Protein AF-A0A854F0I1-F1 (afdb_monomer)

pLDDT: mean 94.81, std 3.91, range [76.25, 98.62]

Nearest PDB structures (foldseek):
  5t8y-assembly2_B  TM=9.875E-01  e=1.287E-20  Bacillus subtilis subsp. subtilis str. 168
  5d08-assembly2_B  TM=9.875E-01  e=1.949E-20  Bacillus subtilis subsp. subtilis str. 168
  5d0b-assembly2_B  TM=9.864E-01  e=2.754E-20  Bacillus subtilis subsp. subtilis str. 168
  5d6s-assembly5_E  TM=9.779E-01  e=6.358E-17  Streptococcus thermophilus

Structure (mmCIF, N/CA/C/O backbone):
data_AF-A0A854F0I1-F1
#
_entry.id   AF-A0A854F0I1-F1
#
loop_
_atom_site.group_PDB
_atom_site.id
_atom_site.type_symbol
_atom_site.label_atom_id
_atom_site.label_alt_id
_atom_site.label_comp_id
_atom_site.label_asym_id
_atom_site.label_entity_id
_atom_site.label_seq_id
_atom_site.pdbx_PDB_ins_code
_atom_site.Cartn_x
_atom_site.Cartn_y
_atom_site.Cartn_z
_atom_site.occupancy
_atom_site.B_iso_or_equiv
_atom_site.auth_seq_id
_atom_site.auth_comp_id
_atom_site.auth_asym_id
_atom_site.auth_atom_id
_atom_site.pdbx_PDB_model_num
ATOM 1 N N . SER A 1 1 ? 1.504 2.377 -18.046 1.00 86.25 1 SER A N 1
ATOM 2 C CA . SER A 1 1 ? 1.261 3.480 -17.071 1.00 86.25 1 SER A CA 1
ATOM 3 C C . SER A 1 1 ? 2.181 4.672 -17.381 1.00 86.25 1 SER A C 1
ATOM 5 O O . SER A 1 1 ? 2.993 4.546 -18.288 1.00 86.25 1 SER A O 1
ATOM 7 N N . VAL A 1 2 ? 2.089 5.824 -16.690 1.00 94.31 2 VAL A N 1
ATOM 8 C CA . VAL A 1 2 ? 3.057 6.938 -16.887 1.00 94.31 2 VAL A CA 1
ATOM 9 C C . VAL A 1 2 ? 4.484 6.490 -16.560 1.00 94.31 2 VAL A C 1
ATOM 11 O O . VAL A 1 2 ? 5.376 6.683 -17.371 1.00 94.31 2 VAL A O 1
ATOM 14 N N . ALA A 1 3 ? 4.676 5.819 -15.423 1.00 95.56 3 ALA A N 1
ATOM 15 C CA . ALA A 1 3 ? 5.981 5.318 -14.991 1.00 95.56 3 ALA A CA 1
ATOM 16 C C . ALA A 1 3 ? 6.589 4.292 -15.965 1.00 95.56 3 ALA A C 1
ATOM 18 O O . ALA A 1 3 ? 7.786 4.312 -16.210 1.00 95.56 3 ALA A O 1
ATOM 19 N N . GLU A 1 4 ? 5.762 3.424 -16.551 1.00 94.12 4 GLU A N 1
ATOM 20 C CA . GLU A 1 4 ? 6.200 2.452 -17.564 1.00 94.12 4 GLU A CA 1
ATOM 21 C C . GLU A 1 4 ? 6.642 3.132 -18.863 1.00 94.12 4 GLU A C 1
ATOM 23 O O . GLU A 1 4 ? 7.677 2.790 -19.424 1.00 94.12 4 GLU A O 1
ATOM 28 N N . ARG A 1 5 ? 5.889 4.145 -19.312 1.00 94.44 5 ARG A N 1
ATOM 29 C CA . ARG A 1 5 ? 6.250 4.956 -20.485 1.00 94.44 5 ARG A CA 1
ATOM 30 C C . ARG A 1 5 ? 7.493 5.816 -20.259 1.00 94.44 5 ARG A C 1
ATOM 32 O O . ARG A 1 5 ? 8.100 6.224 -21.234 1.00 94.44 5 ARG A O 1
ATOM 39 N N . ALA A 1 6 ? 7.817 6.116 -19.004 1.00 95.81 6 ALA A N 1
ATOM 40 C CA . ALA A 1 6 ? 8.992 6.879 -18.598 1.00 95.81 6 ALA A CA 1
ATOM 41 C C . ALA A 1 6 ? 10.181 5.976 -18.220 1.00 95.81 6 ALA A C 1
ATOM 43 O O . ALA A 1 6 ? 11.063 6.407 -17.490 1.00 95.81 6 ALA A O 1
ATOM 44 N N . GLY A 1 7 ? 10.172 4.696 -18.613 1.00 95.56 7 GLY A N 1
ATOM 45 C CA . GLY A 1 7 ? 11.317 3.807 -18.397 1.00 95.56 7 GLY A CA 1
ATOM 46 C C . GLY A 1 7 ? 11.610 3.454 -16.932 1.00 95.56 7 GLY A C 1
ATOM 47 O O . GLY A 1 7 ? 12.651 2.880 -16.637 1.00 95.56 7 GLY A O 1
ATOM 48 N N . LEU A 1 8 ? 10.705 3.723 -15.981 1.00 95.69 8 LEU A N 1
ATOM 49 C CA . LEU A 1 8 ? 10.958 3.426 -14.560 1.00 95.69 8 LEU A CA 1
ATOM 50 C C . LEU A 1 8 ? 10.831 1.929 -14.217 1.00 95.69 8 LEU A C 1
ATOM 52 O O . LEU A 1 8 ? 11.110 1.513 -13.084 1.00 95.69 8 LEU A O 1
ATOM 56 N N . GLY A 1 9 ? 10.350 1.119 -15.157 1.00 95.50 9 GLY A N 1
ATOM 57 C CA . GLY A 1 9 ? 10.141 -0.317 -15.009 1.00 95.50 9 GLY A CA 1
ATOM 58 C C . GLY A 1 9 ? 8.954 -0.824 -15.827 1.00 95.50 9 GLY A C 1
ATOM 59 O O . GLY A 1 9 ? 8.295 -0.055 -16.522 1.00 95.50 9 GLY A O 1
ATOM 60 N N . PHE A 1 10 ? 8.640 -2.110 -15.697 1.00 94.00 10 PHE A N 1
ATOM 61 C CA . PHE A 1 10 ? 7.503 -2.750 -16.373 1.00 94.00 10 PHE A CA 1
ATOM 62 C C . PHE A 1 10 ? 6.368 -3.066 -15.386 1.00 94.00 10 PHE A C 1
ATOM 64 O O . PHE A 1 10 ? 6.597 -3.246 -14.187 1.00 94.00 10 PHE A O 1
ATOM 71 N N . ALA A 1 11 ? 5.122 -3.156 -15.859 1.00 93.06 11 ALA A N 1
ATOM 72 C CA . ALA A 1 11 ? 3.988 -3.509 -15.005 1.00 93.06 11 ALA A CA 1
ATOM 73 C C . ALA A 1 11 ? 4.004 -4.995 -14.587 1.00 93.06 11 ALA A C 1
ATOM 75 O O . ALA A 1 11 ? 4.026 -5.892 -15.419 1.00 93.06 11 ALA A O 1
ATOM 76 N N . GLY A 1 12 ? 3.921 -5.285 -13.290 1.00 93.81 12 GLY A N 1
ATOM 77 C CA . GLY A 1 12 ? 3.784 -6.608 -12.675 1.00 93.81 12 GLY A CA 1
ATOM 78 C C . GLY A 1 12 ? 2.403 -7.242 -12.857 1.00 93.81 12 GLY A C 1
ATOM 79 O O . GLY A 1 12 ? 1.410 -6.548 -13.067 1.00 93.81 12 GLY A O 1
ATOM 80 N N . LYS A 1 13 ? 2.294 -8.574 -12.719 1.00 94.50 13 LYS A N 1
ATOM 81 C CA . LYS A 1 13 ? 0.974 -9.248 -12.678 1.00 94.50 13 LYS A CA 1
ATOM 82 C C . LYS A 1 13 ? 0.155 -8.834 -11.447 1.00 94.50 13 LYS A C 1
ATOM 84 O O . LYS A 1 13 ? -1.066 -8.941 -11.468 1.00 94.50 13 LYS A O 1
ATOM 89 N N . ASN A 1 14 ? 0.830 -8.319 -10.416 1.00 94.88 14 ASN A N 1
ATOM 90 C CA . ASN A 1 14 ? 0.245 -7.694 -9.230 1.00 94.88 14 ASN A CA 1
ATOM 91 C C . ASN A 1 14 ? -0.155 -6.214 -9.428 1.00 94.88 14 ASN A C 1
ATOM 93 O O . ASN A 1 14 ? -0.653 -5.609 -8.483 1.00 94.88 14 ASN A O 1
ATOM 97 N N . GLY A 1 15 ? 0.069 -5.632 -10.614 1.00 93.00 15 GLY A N 1
ATOM 98 C CA . GLY A 1 15 ? -0.281 -4.248 -10.953 1.00 93.00 15 GLY A CA 1
ATOM 99 C C . GLY A 1 15 ? 0.737 -3.180 -10.529 1.00 93.00 15 GLY A C 1
ATOM 100 O O . GLY A 1 15 ? 0.564 -2.017 -10.886 1.00 93.00 15 GLY A O 1
ATOM 101 N N . PHE A 1 16 ? 1.802 -3.541 -9.806 1.00 95.44 16 PHE A N 1
ATOM 102 C CA . PHE A 1 16 ? 2.881 -2.611 -9.446 1.00 95.44 16 PHE A CA 1
ATOM 103 C C . PHE A 1 16 ? 3.876 -2.443 -10.590 1.00 95.44 16 PHE A C 1
ATOM 105 O O . PHE A 1 16 ? 4.070 -3.362 -11.376 1.00 95.44 16 PHE A O 1
ATOM 112 N N . ILE A 1 17 ? 4.564 -1.306 -10.661 1.00 95.62 17 ILE A N 1
ATOM 113 C CA . ILE A 1 17 ? 5.733 -1.176 -11.539 1.00 95.62 17 ILE A CA 1
ATOM 114 C C . ILE A 1 17 ? 6.899 -1.894 -10.864 1.00 95.62 17 ILE A C 1
ATOM 116 O O . ILE A 1 17 ? 7.157 -1.677 -9.678 1.00 95.62 17 ILE A O 1
ATOM 120 N N . ILE A 1 18 ? 7.621 -2.722 -11.613 1.00 95.31 18 ILE A N 1
ATOM 121 C CA . ILE A 1 18 ? 8.802 -3.457 -11.157 1.00 95.31 18 ILE A CA 1
ATOM 122 C C . ILE A 1 18 ? 10.040 -2.812 -11.772 1.00 95.31 18 ILE A C 1
ATOM 124 O O . ILE A 1 18 ? 10.139 -2.689 -12.989 1.00 95.31 18 ILE A O 1
ATOM 128 N N . ASN A 1 19 ? 10.948 -2.358 -10.915 1.00 94.44 19 ASN A N 1
ATOM 129 C CA . ASN A 1 19 ? 12.257 -1.830 -11.271 1.00 94.44 19 ASN A CA 1
ATOM 130 C C . ASN A 1 19 ? 13.307 -2.880 -10.959 1.00 94.44 19 ASN A C 1
ATOM 132 O O . ASN A 1 19 ? 13.102 -3.717 -10.080 1.00 94.44 19 ASN A O 1
ATOM 136 N N . GLU A 1 20 ? 14.413 -2.822 -11.679 1.00 90.38 20 GLU A N 1
ATOM 137 C CA . GLU A 1 20 ? 15.518 -3.745 -11.484 1.00 90.38 20 GLU A CA 1
ATOM 138 C C . GLU A 1 20 ? 16.225 -3.533 -10.139 1.00 90.38 20 GLU A C 1
ATOM 140 O O . GLU A 1 20 ? 16.487 -4.502 -9.435 1.00 90.38 20 GLU A O 1
ATOM 145 N N . GLU A 1 21 ? 16.437 -2.278 -9.743 1.00 91.00 21 GLU A N 1
ATOM 146 C CA . GLU A 1 21 ? 17.191 -1.901 -8.543 1.00 91.00 21 GLU A CA 1
ATOM 147 C C . GLU A 1 21 ? 16.305 -1.741 -7.303 1.00 91.00 21 GLU A C 1
ATOM 149 O O . GLU A 1 21 ? 16.730 -2.034 -6.192 1.00 91.00 21 GLU A O 1
ATOM 154 N N . LEU A 1 22 ? 15.065 -1.271 -7.481 1.00 93.12 22 LEU A N 1
ATOM 155 C CA . LEU A 1 22 ? 14.160 -0.915 -6.375 1.00 93.12 22 LEU A CA 1
ATOM 156 C C . LEU A 1 22 ? 12.978 -1.883 -6.206 1.00 93.12 22 LEU A C 1
ATOM 158 O O . LEU A 1 22 ? 12.133 -1.705 -5.324 1.00 93.12 22 LEU A O 1
ATOM 162 N N . GLY A 1 23 ? 12.848 -2.882 -7.082 1.00 95.25 23 GLY A N 1
ATOM 163 C CA . GLY A 1 23 ? 11.693 -3.775 -7.092 1.00 95.25 23 GLY A CA 1
ATOM 164 C C . GLY A 1 23 ? 10.367 -3.005 -7.206 1.00 95.25 23 GLY A C 1
ATOM 165 O O . GLY A 1 23 ? 10.170 -2.191 -8.116 1.00 95.25 23 GLY A O 1
ATOM 166 N N . THR A 1 24 ? 9.430 -3.276 -6.294 1.00 96.00 24 THR A N 1
ATOM 167 C CA . THR A 1 24 ? 8.134 -2.578 -6.198 1.00 96.00 24 THR A CA 1
ATOM 168 C C . THR A 1 24 ? 8.048 -1.580 -5.040 1.00 96.00 24 THR A C 1
ATOM 170 O O . THR A 1 24 ? 7.043 -0.875 -4.947 1.00 96.00 24 THR A O 1
ATOM 173 N N . TRP A 1 25 ? 9.063 -1.491 -4.175 1.00 94.31 25 TRP A N 1
ATOM 174 C CA . TRP A 1 25 ? 9.037 -0.710 -2.930 1.00 94.31 25 TRP A CA 1
ATOM 175 C C . TRP A 1 25 ? 9.328 0.773 -3.158 1.00 94.31 25 TRP A C 1
ATOM 177 O O . TRP A 1 25 ? 10.389 1.280 -2.817 1.00 94.31 25 TRP A O 1
ATOM 187 N N . ARG A 1 26 ? 8.383 1.486 -3.770 1.00 91.38 26 ARG A N 1
ATOM 188 C CA . ARG A 1 26 ? 8.563 2.901 -4.108 1.00 91.38 26 ARG A CA 1
ATOM 189 C C . ARG A 1 26 ? 7.257 3.658 -4.198 1.00 91.38 26 ARG A C 1
ATOM 191 O O . ARG A 1 26 ? 6.216 3.113 -4.572 1.00 91.38 26 ARG A O 1
ATOM 198 N N . TYR A 1 27 ? 7.357 4.952 -3.951 1.00 93.94 27 TYR A N 1
ATOM 199 C CA . TYR A 1 27 ? 6.321 5.904 -4.311 1.00 93.94 27 TYR A CA 1
ATOM 200 C C . TYR A 1 27 ? 6.512 6.360 -5.759 1.00 93.94 27 TYR A C 1
ATOM 202 O O . TYR A 1 27 ? 7.624 6.382 -6.282 1.00 93.94 27 TYR A O 1
ATOM 210 N N . LEU A 1 28 ? 5.410 6.709 -6.421 1.00 95.19 28 LEU A N 1
ATOM 211 C CA . LEU A 1 28 ? 5.429 7.273 -7.768 1.00 95.19 28 LEU A CA 1
ATOM 212 C C . LEU A 1 28 ? 4.890 8.701 -7.705 1.00 95.19 28 LEU A C 1
ATOM 214 O O . LEU A 1 28 ? 3.797 8.929 -7.188 1.00 95.19 28 LEU A O 1
ATOM 218 N N . GLY A 1 29 ? 5.653 9.638 -8.259 1.00 96.19 29 GLY A N 1
ATOM 219 C CA . GLY A 1 29 ? 5.246 11.020 -8.489 1.00 96.19 29 GLY A CA 1
ATOM 220 C C . GLY A 1 29 ? 5.279 11.337 -9.981 1.00 96.19 29 GLY A C 1
ATOM 221 O O . GLY A 1 29 ? 5.984 10.686 -10.750 1.00 96.19 29 GLY A O 1
ATOM 222 N N . VAL A 1 30 ? 4.500 12.331 -10.399 1.00 96.12 30 VAL A N 1
ATOM 223 C CA . VAL A 1 30 ? 4.520 12.847 -11.770 1.00 96.12 30 VAL A CA 1
ATOM 224 C C . VAL A 1 30 ? 4.472 14.367 -11.735 1.00 96.12 30 VAL A C 1
ATOM 226 O O . VAL A 1 30 ? 3.708 14.948 -10.967 1.00 96.12 30 VAL A O 1
ATOM 229 N N . MET A 1 31 ? 5.274 15.002 -12.585 1.00 96.75 31 MET A N 1
ATOM 230 C CA . MET A 1 31 ? 5.256 16.442 -12.809 1.00 96.75 31 MET A CA 1
ATOM 231 C C . MET A 1 31 ? 4.997 16.700 -14.289 1.00 96.75 31 MET A C 1
ATOM 233 O O . MET A 1 31 ? 5.733 16.218 -15.148 1.00 96.75 31 MET A O 1
ATOM 237 N N . LEU A 1 32 ? 3.927 17.432 -14.589 1.00 95.94 32 LEU A N 1
ATOM 238 C CA . LEU A 1 32 ? 3.606 17.823 -15.956 1.00 95.94 32 LEU A CA 1
ATOM 239 C C . LEU A 1 32 ? 4.328 19.127 -16.281 1.00 95.94 32 LEU A C 1
ATOM 241 O O . LEU A 1 32 ? 4.257 20.088 -15.517 1.00 95.94 32 LEU A O 1
ATOM 245 N N . VAL A 1 33 ? 5.003 19.150 -17.424 1.00 96.56 33 VAL A N 1
ATOM 246 C CA . VAL A 1 33 ? 5.743 20.309 -17.923 1.00 96.56 33 VAL A CA 1
ATOM 247 C C . VAL A 1 33 ? 5.375 20.556 -19.381 1.00 96.56 33 VAL A C 1
ATOM 249 O O . VAL A 1 33 ? 5.005 19.632 -20.101 1.00 96.56 33 VAL A O 1
ATOM 252 N N . SER A 1 34 ? 5.489 21.804 -19.826 1.00 98.00 34 SER A N 1
ATOM 253 C CA . SER A 1 34 ? 5.310 22.184 -21.234 1.00 98.00 34 SER A CA 1
ATOM 254 C C . SER A 1 34 ? 6.575 21.986 -22.078 1.00 98.00 34 SER A C 1
ATOM 256 O O . SER A 1 34 ? 6.540 22.170 -23.292 1.00 98.00 34 SER A O 1
ATOM 258 N N . ILE A 1 35 ? 7.695 21.630 -21.443 1.00 97.62 35 ILE A N 1
ATOM 259 C CA . ILE A 1 35 ? 8.987 21.435 -22.101 1.00 97.62 35 ILE A CA 1
ATOM 260 C C . ILE A 1 35 ? 8.970 20.091 -22.851 1.00 97.62 35 ILE A C 1
ATOM 262 O O . ILE A 1 35 ? 8.692 19.062 -22.229 1.00 97.62 35 ILE A O 1
ATOM 266 N N . PRO A 1 36 ? 9.292 20.059 -24.157 1.00 96.12 36 PRO A N 1
ATOM 267 C CA . PRO A 1 36 ? 9.297 18.831 -24.946 1.00 96.12 36 PRO A CA 1
ATOM 268 C C . PRO A 1 36 ? 10.603 18.051 -24.735 1.00 96.12 36 PRO A C 1
ATOM 270 O O . PRO A 1 36 ? 11.471 18.014 -25.607 1.00 96.12 36 PRO A O 1
ATOM 273 N N . PHE A 1 37 ? 10.768 17.442 -23.561 1.00 96.44 37 PHE A N 1
ATOM 274 C CA . PHE A 1 37 ? 11.902 16.552 -23.315 1.00 96.44 37 PHE A CA 1
ATOM 275 C C . PHE A 1 37 ? 11.877 15.347 -24.261 1.00 96.44 37 PHE A C 1
ATOM 277 O O . PHE A 1 37 ? 10.810 14.849 -24.633 1.00 96.44 37 PHE A O 1
ATOM 284 N N . LYS A 1 38 ? 13.065 14.859 -24.632 1.00 96.81 38 LYS A N 1
ATOM 285 C CA . LYS A 1 38 ? 13.186 13.574 -25.323 1.00 96.81 38 LYS A CA 1
ATOM 286 C C . LYS A 1 38 ? 12.639 12.478 -24.390 1.00 96.81 38 LYS A C 1
ATOM 288 O O . LYS A 1 38 ? 13.067 12.441 -23.240 1.00 96.81 38 LYS A O 1
ATOM 293 N N . PRO A 1 39 ? 11.704 11.625 -24.846 1.00 95.88 39 PRO A N 1
ATOM 294 C CA . PRO A 1 39 ? 11.177 10.546 -24.021 1.00 95.88 39 PRO A CA 1
ATOM 295 C C . PRO A 1 39 ? 12.231 9.458 -23.795 1.00 95.88 39 PRO A C 1
ATOM 297 O O . PRO A 1 39 ? 13.053 9.198 -24.678 1.00 95.88 39 PRO A O 1
ATOM 300 N N . ASP A 1 40 ? 12.153 8.813 -22.635 1.00 95.94 40 ASP A N 1
ATOM 301 C CA . ASP A 1 40 ? 12.906 7.599 -22.329 1.00 95.94 40 ASP A CA 1
ATOM 302 C C . ASP A 1 40 ? 12.279 6.371 -23.001 1.00 95.94 40 ASP A C 1
ATOM 304 O O . ASP A 1 40 ? 11.089 6.357 -23.342 1.00 95.94 40 ASP A O 1
ATOM 308 N N . ASP A 1 41 ? 13.079 5.318 -23.156 1.00 94.94 41 ASP A N 1
ATOM 309 C CA . ASP A 1 41 ? 12.612 4.035 -23.666 1.00 94.94 41 ASP A CA 1
ATOM 310 C C . ASP A 1 41 ? 11.962 3.199 -22.543 1.00 94.94 41 ASP A C 1
ATOM 312 O O . ASP A 1 41 ? 12.489 3.124 -21.427 1.00 94.94 41 ASP A O 1
ATOM 316 N N . PRO A 1 42 ? 10.821 2.533 -22.799 1.00 93.38 42 PRO A N 1
ATOM 317 C CA . PRO A 1 42 ? 10.224 1.617 -21.834 1.00 93.38 42 PRO A CA 1
ATOM 318 C C . PRO A 1 42 ? 11.136 0.429 -21.505 1.00 93.38 42 PRO A C 1
ATOM 320 O O . PRO A 1 42 ? 11.808 -0.127 -22.374 1.00 93.38 42 PRO A O 1
ATOM 323 N N . VAL A 1 43 ? 11.083 -0.031 -20.254 1.00 93.44 43 VAL A N 1
ATOM 324 C CA . VAL A 1 43 ? 11.804 -1.238 -19.822 1.00 93.44 43 VAL A CA 1
ATOM 325 C C . VAL A 1 43 ? 11.085 -2.486 -20.331 1.00 93.44 43 VAL A C 1
ATOM 327 O O . VAL A 1 43 ? 9.864 -2.607 -20.208 1.00 93.44 43 VAL A O 1
ATOM 330 N N . ILE A 1 44 ? 11.848 -3.442 -20.862 1.00 89.94 44 ILE A N 1
ATOM 331 C CA . ILE A 1 44 ? 11.319 -4.718 -21.352 1.00 89.94 44 ILE A CA 1
ATOM 332 C C . ILE A 1 44 ? 10.760 -5.545 -20.185 1.00 89.94 44 ILE A C 1
ATOM 334 O O . ILE A 1 44 ? 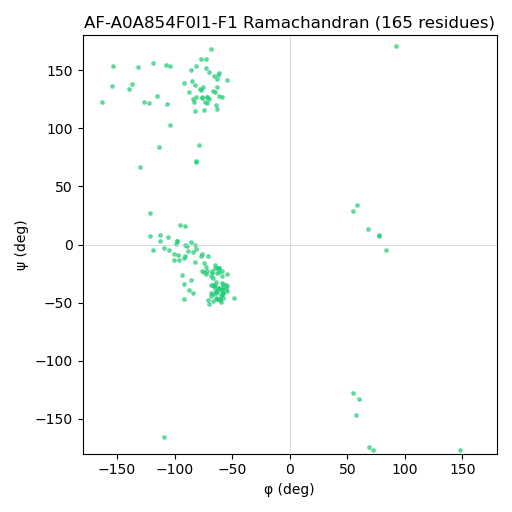11.409 -5.743 -19.155 1.00 89.94 44 ILE A O 1
ATOM 338 N N . ASP A 1 45 ? 9.551 -6.073 -20.371 1.00 87.62 45 ASP A N 1
ATOM 339 C CA . ASP A 1 45 ? 8.935 -7.011 -19.438 1.00 87.62 45 ASP A CA 1
ATOM 340 C C . ASP A 1 45 ? 9.732 -8.322 -19.364 1.00 87.62 45 ASP A C 1
ATOM 342 O O . ASP A 1 45 ? 9.874 -9.043 -20.350 1.00 87.62 45 ASP A O 1
ATOM 346 N N . SER A 1 46 ? 10.212 -8.651 -18.165 1.00 84.94 46 SER A N 1
ATOM 347 C CA . SER A 1 46 ? 10.958 -9.880 -17.875 1.00 84.94 46 SER A CA 1
ATOM 348 C C . SER A 1 46 ? 10.295 -10.740 -16.788 1.00 84.94 46 SER A C 1
ATOM 350 O O . SER A 1 46 ? 10.958 -11.483 -16.062 1.00 84.94 46 SER A O 1
ATOM 352 N N . ARG A 1 47 ? 8.969 -10.651 -16.618 1.00 81.06 47 ARG A N 1
ATOM 353 C CA . ARG A 1 47 ? 8.223 -11.413 -15.588 1.00 81.06 47 ARG A CA 1
ATOM 354 C C . ARG A 1 47 ? 8.180 -12.914 -15.844 1.00 81.06 47 ARG A C 1
ATOM 356 O O . ARG A 1 47 ? 8.015 -13.675 -14.890 1.00 81.06 47 ARG A O 1
ATOM 363 N N . GLY A 1 48 ? 8.269 -13.315 -17.110 1.00 85.50 48 GLY A N 1
ATOM 364 C CA . GLY A 1 48 ? 8.070 -14.695 -17.537 1.00 85.50 48 GLY A CA 1
ATOM 365 C C . GLY A 1 48 ? 6.697 -15.251 -17.135 1.00 85.50 48 GLY A C 1
ATOM 366 O O . GLY A 1 48 ? 5.684 -14.546 -17.055 1.00 85.50 48 GLY A O 1
ATOM 367 N N . ASP A 1 49 ? 6.671 -16.543 -16.839 1.00 90.69 49 ASP A N 1
ATOM 368 C CA . ASP A 1 49 ? 5.487 -17.308 -16.453 1.00 90.69 49 ASP A CA 1
ATOM 369 C C . ASP A 1 49 ? 5.166 -17.239 -14.949 1.00 90.69 49 ASP A C 1
ATOM 371 O O . ASP A 1 49 ? 4.174 -17.805 -14.518 1.00 90.69 49 ASP A O 1
ATOM 375 N N . CYS A 1 50 ? 5.911 -16.484 -14.136 1.00 93.75 50 CYS A N 1
ATOM 376 C CA . CYS A 1 50 ? 5.695 -16.413 -12.685 1.00 93.75 50 CYS A CA 1
ATOM 377 C C . CYS A 1 50 ? 4.274 -15.932 -12.311 1.00 93.75 50 CYS A C 1
ATOM 379 O O . CYS A 1 50 ? 3.854 -14.859 -12.751 1.00 93.75 50 CYS A O 1
ATOM 381 N N . TYR A 1 51 ? 3.548 -16.684 -11.469 1.00 94.81 51 TYR A N 1
ATOM 382 C CA . TYR A 1 51 ? 2.187 -16.357 -10.985 1.00 94.81 51 TYR A CA 1
ATOM 383 C C . TYR A 1 51 ? 2.057 -16.240 -9.454 1.00 94.81 51 TYR A C 1
ATOM 385 O O . TYR A 1 51 ? 0.968 -15.974 -8.953 1.00 94.81 51 TYR A O 1
ATOM 393 N N . ILE A 1 52 ? 3.165 -16.290 -8.703 1.00 96.25 52 ILE A N 1
ATOM 394 C CA . ILE A 1 52 ? 3.176 -16.351 -7.225 1.00 96.25 52 ILE A CA 1
ATOM 395 C C . ILE A 1 52 ? 2.257 -15.311 -6.561 1.00 96.25 52 ILE A C 1
ATOM 397 O O . ILE A 1 52 ? 1.506 -15.635 -5.644 1.00 96.25 52 ILE A O 1
ATOM 401 N N . CYS A 1 53 ? 2.303 -14.052 -7.004 1.00 96.38 53 CYS A N 1
ATOM 402 C CA . CYS A 1 53 ? 1.485 -12.987 -6.419 1.00 96.38 53 CYS A CA 1
ATOM 403 C C . CYS A 1 53 ? -0.024 -13.188 -6.642 1.00 96.38 53 CYS A C 1
ATOM 405 O O . CYS A 1 53 ? -0.813 -12.855 -5.757 1.00 96.38 53 CYS A O 1
ATOM 407 N N . VAL A 1 54 ? -0.409 -13.734 -7.798 1.00 96.75 54 VAL A N 1
ATOM 408 C CA . VAL A 1 54 ? -1.795 -14.053 -8.156 1.00 96.75 54 VAL A CA 1
ATOM 409 C C . VAL A 1 54 ? -2.269 -15.226 -7.302 1.00 96.75 54 VAL A C 1
ATOM 411 O O . VAL A 1 54 ? -3.257 -15.090 -6.582 1.00 96.75 54 VAL A O 1
ATOM 414 N N . ASP A 1 55 ? -1.492 -16.310 -7.276 1.00 96.94 55 ASP A N 1
ATOM 415 C CA . ASP A 1 55 ? -1.826 -17.553 -6.567 1.00 96.94 55 ASP A CA 1
ATOM 416 C C . ASP A 1 55 ? -1.925 -17.362 -5.049 1.00 96.94 55 ASP A C 1
ATOM 418 O O . ASP A 1 55 ? -2.701 -18.027 -4.364 1.00 96.94 55 ASP A O 1
ATOM 422 N N . ARG A 1 56 ? -1.125 -16.444 -4.496 1.00 97.25 56 ARG A N 1
ATOM 423 C CA . ARG A 1 56 ? -1.041 -16.197 -3.049 1.00 97.25 56 ARG A CA 1
ATOM 424 C C . ARG A 1 56 ? -1.877 -15.011 -2.579 1.00 97.25 56 ARG A C 1
ATOM 426 O O . ARG A 1 56 ? -1.847 -14.683 -1.392 1.00 97.25 56 ARG A O 1
ATOM 433 N N . CYS A 1 57 ? -2.632 -14.361 -3.466 1.00 97.75 57 CYS A N 1
ATOM 434 C CA . CYS A 1 57 ? -3.547 -13.297 -3.072 1.00 97.75 57 CYS A CA 1
ATOM 435 C C . CYS A 1 57 ? -4.641 -13.867 -2.140 1.00 97.75 57 CYS A C 1
ATOM 437 O O . CYS A 1 57 ? -5.445 -14.679 -2.597 1.00 97.75 57 CYS A O 1
ATOM 439 N N . PRO A 1 58 ? -4.754 -13.442 -0.862 1.00 97.69 58 PRO A N 1
ATOM 440 C CA . PRO A 1 58 ? -5.610 -14.139 0.113 1.00 97.69 58 PRO A CA 1
ATOM 441 C C . PRO A 1 58 ? -7.105 -14.172 -0.239 1.00 97.69 58 PRO A C 1
ATOM 443 O O . PRO A 1 58 ? -7.850 -15.030 0.244 1.00 97.69 58 PRO A O 1
ATOM 446 N N . THR A 1 59 ? -7.539 -13.216 -1.059 1.00 97.81 59 THR A N 1
ATOM 447 C CA . THR A 1 59 ? -8.921 -13.025 -1.509 1.00 97.81 59 THR A CA 1
ATOM 448 C C . THR A 1 59 ? -9.110 -13.292 -3.004 1.00 97.81 59 THR A C 1
ATOM 450 O O . THR A 1 59 ? -10.206 -13.069 -3.517 1.00 97.81 59 THR A O 1
ATOM 453 N N . GLY A 1 60 ? -8.059 -13.712 -3.722 1.00 96.81 60 GLY A N 1
ATOM 454 C CA . GLY A 1 60 ? -8.102 -13.858 -5.181 1.00 96.81 60 GLY A CA 1
ATOM 455 C C . GLY A 1 60 ? -8.447 -12.548 -5.899 1.00 96.81 60 GLY A C 1
ATOM 456 O O . GLY A 1 60 ? -9.172 -12.549 -6.889 1.00 96.81 60 GLY A O 1
ATOM 457 N N . ALA A 1 61 ? -8.010 -11.404 -5.359 1.00 97.88 61 ALA A N 1
ATOM 458 C CA . ALA A 1 61 ? -8.297 -10.093 -5.942 1.00 97.88 61 ALA A CA 1
ATOM 459 C C . ALA A 1 61 ? -7.500 -9.827 -7.227 1.00 97.88 61 ALA A C 1
ATOM 461 O O . ALA A 1 61 ? -7.925 -9.019 -8.048 1.00 97.88 61 ALA A O 1
ATOM 462 N N . LEU A 1 62 ? -6.346 -10.473 -7.396 1.00 96.38 62 LEU A N 1
ATOM 463 C CA . LEU A 1 62 ? -5.543 -10.378 -8.610 1.00 96.38 62 LEU A CA 1
ATOM 464 C C . LEU A 1 62 ? -6.084 -11.354 -9.654 1.00 96.38 62 LEU A C 1
ATOM 466 O O . LEU A 1 62 ? -6.150 -12.550 -9.396 1.00 96.38 62 LEU A O 1
ATOM 470 N N . VAL A 1 63 ? -6.452 -10.837 -10.825 1.00 87.81 63 VAL A N 1
ATOM 471 C CA . VAL A 1 63 ? -7.010 -11.632 -11.939 1.00 87.81 63 VAL A CA 1
ATOM 472 C C . VAL A 1 63 ? -5.898 -12.119 -12.884 1.00 87.81 63 VAL A C 1
ATOM 474 O O . VAL A 1 63 ? -6.118 -12.963 -13.746 1.00 87.81 63 VAL A O 1
ATOM 477 N N . GLY A 1 64 ? -4.674 -11.614 -12.705 1.00 76.25 64 GLY A N 1
ATOM 478 C CA . GLY A 1 64 ? -3.571 -11.795 -13.645 1.00 76.25 64 GLY A CA 1
ATOM 479 C C . GLY A 1 64 ? -3.507 -10.655 -14.664 1.00 76.25 64 GLY A C 1
ATOM 480 O O . GLY A 1 64 ? -4.369 -9.780 -14.700 1.00 76.25 64 GLY A O 1
ATOM 481 N N . ASN A 1 65 ? -2.432 -10.612 -15.453 1.00 82.56 65 ASN A N 1
ATOM 482 C CA . ASN A 1 65 ? -2.201 -9.587 -16.485 1.00 82.56 65 ASN A CA 1
ATOM 483 C C . ASN A 1 65 ? -2.264 -8.130 -15.978 1.00 82.56 65 ASN A C 1
ATOM 485 O O . ASN A 1 65 ? -2.619 -7.223 -16.724 1.00 82.56 65 ASN A O 1
ATOM 489 N N . GLY A 1 66 ? -1.926 -7.897 -14.704 1.00 83.69 66 GLY A N 1
ATOM 490 C CA . GLY A 1 66 ? -1.957 -6.565 -14.090 1.00 83.69 66 GLY A CA 1
ATOM 491 C C . GLY A 1 66 ? -3.359 -6.076 -13.708 1.00 83.69 66 GLY A C 1
ATOM 492 O O . GLY A 1 66 ? -3.510 -4.921 -13.320 1.00 83.69 66 GLY A O 1
ATOM 493 N N . GLN A 1 67 ? -4.383 -6.932 -13.792 1.00 91.31 67 GLN A N 1
ATOM 494 C CA . GLN A 1 67 ? -5.755 -6.584 -13.429 1.00 91.31 67 GLN A CA 1
ATOM 495 C C . GLN A 1 67 ? -6.070 -6.920 -11.967 1.00 91.31 67 GLN A C 1
ATOM 497 O O . GLN A 1 67 ? -5.718 -7.985 -11.447 1.00 91.31 67 GLN A O 1
ATOM 502 N N . LEU A 1 68 ? -6.791 -6.007 -11.314 1.00 96.00 68 LEU A N 1
ATOM 503 C CA . LEU A 1 68 ? -7.176 -6.095 -9.910 1.00 96.00 68 LEU A CA 1
ATOM 504 C C . LEU A 1 68 ? -8.689 -5.917 -9.760 1.00 96.00 68 LEU A C 1
ATOM 506 O O . LEU A 1 68 ? -9.236 -4.859 -10.067 1.00 96.00 68 LEU A O 1
ATOM 510 N N . HIS A 1 69 ? -9.352 -6.905 -9.167 1.00 97.00 69 HIS A N 1
ATOM 511 C CA . HIS A 1 69 ? -10.703 -6.747 -8.650 1.00 97.00 69 HIS A CA 1
ATOM 512 C C . HIS A 1 69 ? -10.652 -6.030 -7.292 1.00 97.00 69 HIS A C 1
ATOM 514 O O . HIS A 1 69 ? -10.593 -6.646 -6.223 1.00 97.00 69 HIS A O 1
ATOM 520 N N . SER A 1 70 ? -10.634 -4.696 -7.336 1.00 96.00 70 SER A N 1
ATOM 521 C CA . SER A 1 70 ? -10.369 -3.827 -6.180 1.00 96.00 70 SER A CA 1
ATOM 522 C C . SER A 1 70 ? -11.304 -4.074 -4.992 1.00 96.00 70 SER A C 1
ATOM 524 O O . SER A 1 70 ? -10.848 -4.056 -3.852 1.00 96.00 70 SER A O 1
ATOM 526 N N . GLN A 1 71 ? -12.572 -4.415 -5.239 1.00 96.62 71 GLN A N 1
ATOM 527 C CA . GLN A 1 71 ? -13.552 -4.709 -4.187 1.00 96.62 71 GLN A CA 1
ATOM 528 C C . GLN A 1 71 ? -13.219 -5.957 -3.353 1.00 96.62 71 GLN A 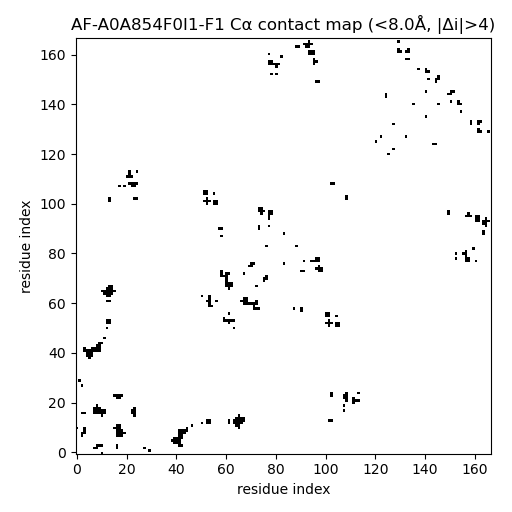C 1
ATOM 530 O O . GLN A 1 71 ? -13.744 -6.099 -2.253 1.00 96.62 71 GLN A O 1
ATOM 535 N N . LYS A 1 72 ? -12.338 -6.841 -3.846 1.00 97.56 72 LYS A N 1
ATOM 536 C CA . LYS A 1 72 ? -11.795 -7.991 -3.099 1.00 97.56 72 LYS A CA 1
ATOM 537 C C . LYS A 1 72 ? -10.431 -7.698 -2.467 1.00 97.56 72 LYS A C 1
ATOM 539 O O . LYS A 1 72 ? -9.952 -8.482 -1.652 1.00 97.56 72 LYS A O 1
ATOM 544 N N . CYS A 1 73 ? -9.755 -6.616 -2.851 1.00 98.31 73 CYS A N 1
ATOM 545 C CA . CYS A 1 73 ? -8.389 -6.340 -2.415 1.00 98.31 73 CYS A CA 1
ATOM 546 C C . CYS A 1 73 ? -8.355 -5.963 -0.930 1.00 98.31 73 CYS A C 1
ATOM 548 O O . CYS A 1 73 ? -9.002 -5.000 -0.527 1.00 98.31 73 CYS A O 1
ATOM 550 N N . ILE A 1 74 ? -7.549 -6.655 -0.116 1.00 98.62 74 ILE A N 1
ATOM 551 C CA . ILE A 1 74 ? -7.421 -6.342 1.320 1.00 98.62 74 ILE A CA 1
ATOM 552 C C . ILE A 1 74 ? -6.968 -4.892 1.547 1.00 98.62 74 ILE A C 1
ATOM 554 O O . ILE A 1 74 ? -7.473 -4.230 2.455 1.00 98.62 74 ILE A O 1
ATOM 558 N N . SER A 1 75 ? -6.084 -4.364 0.691 1.00 98.50 75 SER A N 1
ATOM 559 C CA . SER A 1 75 ? -5.670 -2.959 0.776 1.00 98.50 75 SER A CA 1
ATOM 560 C C . SER A 1 75 ? -6.869 -2.009 0.662 1.00 98.50 75 SER A C 1
ATOM 562 O O . SER A 1 75 ? -6.996 -1.090 1.463 1.00 98.50 75 SER A O 1
ATOM 564 N N . PHE A 1 76 ? -7.817 -2.278 -0.241 1.00 98.31 76 PHE A N 1
ATOM 565 C CA . PHE A 1 76 ? -9.062 -1.509 -0.339 1.00 98.31 76 PHE A CA 1
ATOM 566 C C . PHE A 1 76 ? -10.004 -1.783 0.844 1.00 98.31 76 PHE A C 1
ATOM 568 O O . PHE A 1 76 ? -10.518 -0.855 1.471 1.00 98.31 76 PHE A O 1
ATOM 575 N N . LEU A 1 77 ? -10.212 -3.058 1.181 1.00 98.62 77 LEU A N 1
ATOM 576 C CA . LEU A 1 77 ? -11.152 -3.490 2.216 1.00 98.62 77 LEU A CA 1
ATOM 577 C C . LEU A 1 77 ? -10.836 -2.866 3.581 1.00 98.62 77 LEU A C 1
ATOM 579 O O . LEU A 1 77 ? -11.756 -2.395 4.256 1.00 98.62 77 LEU A O 1
ATOM 583 N N . THR A 1 78 ? -9.556 -2.786 3.960 1.00 98.62 78 THR A N 1
ATOM 584 C CA . THR A 1 78 ? -9.106 -2.177 5.229 1.00 98.62 78 THR A CA 1
ATOM 585 C C . THR A 1 78 ? -9.460 -0.687 5.350 1.00 98.62 78 THR A C 1
ATOM 587 O O . THR A 1 78 ? -9.572 -0.185 6.465 1.00 98.62 78 THR A O 1
ATOM 590 N N . GLN A 1 79 ? -9.734 0.006 4.240 1.00 98.56 79 GLN A N 1
ATOM 591 C CA . GLN A 1 79 ? -9.993 1.454 4.192 1.00 98.56 79 GLN A CA 1
ATOM 592 C C . GLN A 1 79 ? -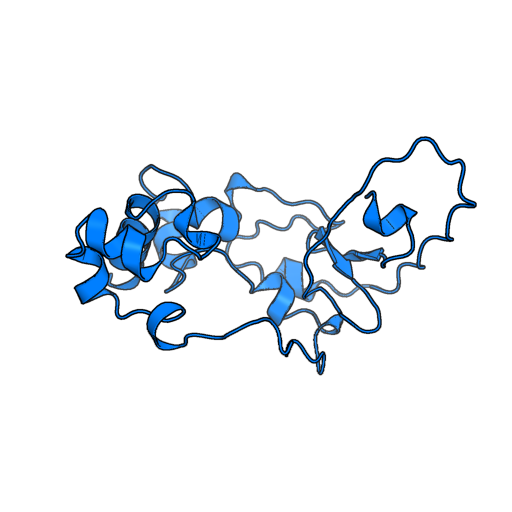11.485 1.834 4.099 1.00 98.56 79 GLN A C 1
ATOM 594 O O . GLN A 1 79 ? -11.858 3.014 4.192 1.00 98.56 79 GLN A O 1
ATOM 599 N N . THR A 1 80 ? -12.364 0.850 3.897 1.00 98.06 80 THR A N 1
ATOM 600 C CA . THR A 1 80 ? -13.816 1.070 3.798 1.00 98.06 80 THR A CA 1
ATOM 601 C C . THR A 1 80 ? -14.409 1.565 5.130 1.00 98.06 80 THR A C 1
ATOM 603 O O . THR A 1 80 ? -13.958 1.183 6.205 1.00 98.06 80 THR A O 1
ATOM 606 N N . LYS A 1 81 ? -15.429 2.440 5.076 1.00 93.44 81 LYS A N 1
ATOM 607 C CA . LYS A 1 81 ? -16.034 3.088 6.267 1.00 93.44 81 LYS A CA 1
ATOM 608 C C . LYS A 1 8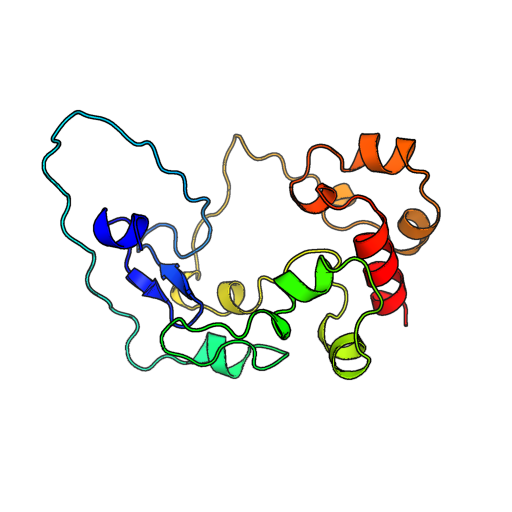1 ? -17.229 2.332 6.879 1.00 93.44 81 LYS A C 1
ATOM 610 O O . LYS A 1 81 ? -17.783 2.801 7.867 1.00 93.44 81 LYS A O 1
ATOM 615 N N . GLY A 1 82 ? -17.622 1.194 6.310 1.00 92.88 82 GLY A N 1
ATOM 616 C CA . GLY A 1 82 ? -18.738 0.371 6.787 1.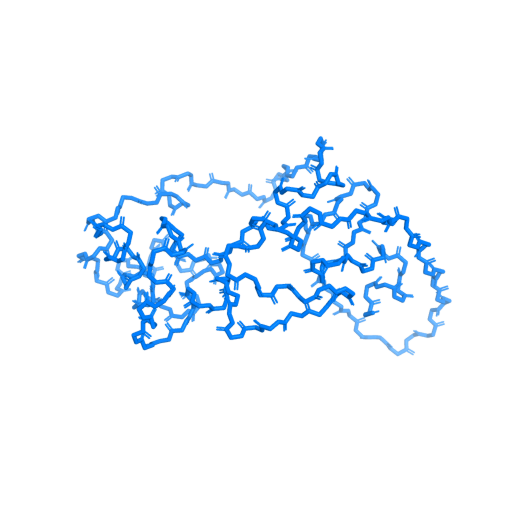00 92.88 82 GLY A CA 1
ATOM 617 C C . GLY A 1 82 ? -18.287 -0.945 7.414 1.00 92.88 82 GLY A C 1
ATOM 618 O O . GLY A 1 82 ? -17.103 -1.153 7.700 1.00 92.88 82 GLY A O 1
ATOM 619 N N . TYR A 1 83 ? -19.240 -1.855 7.587 1.00 95.06 83 TYR A N 1
ATOM 620 C CA . TYR A 1 83 ? -18.949 -3.226 7.985 1.00 95.06 83 TYR A CA 1
ATOM 621 C C . TYR A 1 83 ? -18.122 -3.942 6.917 1.00 95.06 83 TYR A C 1
ATOM 623 O O . TYR A 1 83 ? -18.319 -3.752 5.715 1.00 95.06 83 TYR A O 1
ATOM 631 N N . LEU A 1 84 ? -17.184 -4.768 7.372 1.00 97.12 84 LEU A N 1
ATOM 632 C CA . LEU A 1 84 ? -16.463 -5.675 6.495 1.00 97.12 84 LEU A CA 1
ATOM 633 C C . LEU A 1 84 ? -17.334 -6.913 6.267 1.00 97.12 84 LEU A C 1
ATOM 635 O O . LEU A 1 84 ? -17.774 -7.528 7.242 1.00 97.12 84 LEU A O 1
ATOM 639 N N . LYS A 1 85 ? -17.577 -7.269 4.998 1.00 97.06 85 LYS A N 1
ATOM 640 C CA . LYS A 1 85 ? -18.327 -8.483 4.651 1.00 97.06 85 LYS A CA 1
ATOM 641 C C . LYS A 1 85 ? -17.688 -9.706 5.305 1.00 97.06 85 LYS A C 1
ATOM 643 O O . LYS A 1 85 ? -16.461 -9.810 5.356 1.00 97.06 85 LYS A O 1
ATOM 648 N N . ASP A 1 86 ? -18.525 -10.624 5.764 1.00 96.81 86 ASP A N 1
ATOM 649 C CA . ASP A 1 86 ? -18.120 -11.755 6.603 1.00 96.81 86 ASP A CA 1
ATOM 650 C C . ASP A 1 86 ? -17.069 -12.640 5.921 1.00 96.81 86 ASP A C 1
ATOM 652 O O . ASP A 1 86 ? -16.076 -13.004 6.548 1.00 96.81 86 ASP A O 1
ATOM 656 N N . GLU A 1 87 ? -17.202 -12.849 4.606 1.00 96.75 87 GLU A N 1
ATOM 657 C CA . GLU A 1 87 ? -16.238 -13.576 3.763 1.00 96.75 87 GLU A CA 1
ATOM 658 C C . GLU A 1 87 ? -14.793 -13.038 3.846 1.00 96.75 87 GLU A C 1
ATOM 660 O O . GLU A 1 87 ? -13.838 -13.785 3.630 1.00 96.75 87 GLU A O 1
ATOM 665 N N . TYR A 1 88 ? -14.605 -11.756 4.185 1.00 97.88 88 TYR A N 1
ATOM 666 C CA . TYR A 1 88 ? -13.284 -11.129 4.269 1.00 97.88 88 TYR A CA 1
ATOM 667 C C . TYR A 1 88 ? -12.751 -10.999 5.694 1.00 97.88 88 TYR A C 1
ATOM 669 O O . TYR A 1 88 ? -11.558 -10.737 5.851 1.00 97.88 88 TYR A O 1
ATOM 677 N N . ARG A 1 89 ? -13.576 -11.183 6.735 1.00 96.69 89 ARG A N 1
ATOM 678 C CA . ARG A 1 89 ? -13.150 -10.967 8.131 1.00 96.69 89 ARG A CA 1
ATOM 679 C C . ARG A 1 89 ? -11.972 -11.869 8.509 1.00 96.69 89 ARG A C 1
ATOM 681 O O . ARG A 1 89 ? -10.965 -11.375 8.998 1.00 96.69 89 ARG A O 1
ATOM 688 N N . TYR A 1 90 ? -12.022 -13.142 8.122 1.00 95.50 90 TYR A N 1
ATOM 689 C CA . TYR A 1 90 ? -10.928 -14.098 8.341 1.00 95.50 90 TYR A CA 1
ATOM 690 C C . TYR A 1 90 ? -9.741 -13.937 7.376 1.00 95.50 90 TYR A C 1
ATOM 692 O O . TYR A 1 90 ? -8.702 -14.568 7.553 1.00 95.50 90 TYR A O 1
ATOM 700 N N . LYS A 1 91 ? -9.870 -13.112 6.330 1.00 97.38 91 LYS A N 1
ATOM 701 C CA . LYS A 1 91 ? -8.834 -12.942 5.298 1.00 97.38 91 LYS A CA 1
ATOM 702 C C . LYS A 1 91 ? -7.888 -11.782 5.584 1.00 97.38 91 LYS A C 1
ATOM 704 O O . LYS A 1 91 ? -6.749 -11.811 5.119 1.00 97.38 91 LYS A O 1
ATOM 709 N N . ILE A 1 92 ? -8.326 -10.764 6.331 1.00 97.12 92 ILE A N 1
ATOM 710 C CA . ILE A 1 92 ? -7.479 -9.595 6.611 1.00 97.12 92 ILE A CA 1
ATOM 711 C C . ILE A 1 92 ? -6.403 -9.878 7.672 1.00 97.12 92 ILE A C 1
ATOM 713 O O . ILE A 1 92 ? -5.357 -9.224 7.656 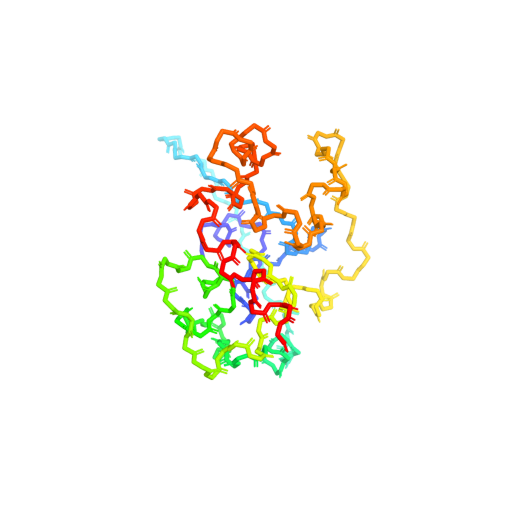1.00 97.12 92 ILE A O 1
ATOM 717 N N . GLY A 1 93 ? -6.598 -10.887 8.530 1.00 96.62 93 GLY A N 1
ATOM 718 C CA . GLY A 1 93 ? -5.685 -11.208 9.632 1.00 96.62 93 GLY A CA 1
ATOM 719 C C . GLY A 1 93 ? -5.548 -10.033 10.602 1.00 96.62 93 GLY A C 1
ATOM 720 O O . GLY A 1 93 ? -6.532 -9.387 10.942 1.00 96.62 93 GLY A O 1
ATOM 721 N N . ASN A 1 94 ? -4.316 -9.696 10.983 1.00 96.88 94 ASN A N 1
ATOM 722 C CA . ASN A 1 94 ? -4.014 -8.551 11.849 1.00 96.88 94 ASN A CA 1
ATOM 723 C C . ASN A 1 94 ? -3.729 -7.237 11.090 1.00 96.88 94 ASN A C 1
ATOM 725 O O . ASN A 1 94 ? -3.164 -6.303 11.661 1.00 96.88 94 ASN A O 1
ATOM 729 N N . ARG A 1 95 ? -4.084 -7.143 9.800 1.00 98.00 95 ARG A N 1
ATOM 730 C CA . ARG A 1 95 ? -3.829 -5.942 8.989 1.00 98.00 95 ARG A CA 1
ATOM 731 C C . ARG A 1 95 ? -4.798 -4.825 9.360 1.00 98.00 95 ARG A C 1
ATOM 733 O O . ARG A 1 95 ? -6.000 -4.921 9.114 1.00 98.00 95 ARG A O 1
ATOM 740 N N . LEU A 1 96 ? -4.258 -3.732 9.890 1.00 98.06 96 LEU A N 1
ATOM 741 C CA . LEU A 1 96 ? -5.040 -2.544 10.236 1.00 98.06 96 LEU A CA 1
ATOM 742 C C . LEU A 1 96 ? -5.230 -1.591 9.053 1.00 98.06 96 LEU A C 1
ATOM 744 O O . LEU A 1 96 ? -6.259 -0.920 8.972 1.00 98.06 96 LEU A O 1
ATOM 748 N N . TYR A 1 97 ? -4.267 -1.551 8.134 1.00 98.31 97 TYR A N 1
ATOM 749 C CA . TYR A 1 97 ? -4.272 -0.714 6.940 1.00 98.31 97 TYR A CA 1
ATOM 750 C C . TYR A 1 97 ? -3.402 -1.361 5.859 1.00 98.31 97 TYR A C 1
ATOM 752 O O . TYR A 1 97 ? -2.309 -1.836 6.157 1.00 98.31 97 TYR A O 1
ATOM 760 N N . GLY A 1 98 ? -3.873 -1.370 4.612 1.00 98.19 98 GLY A N 1
ATOM 761 C CA . GLY A 1 98 ? -3.096 -1.880 3.482 1.00 98.19 98 GLY A CA 1
ATOM 762 C C . GLY A 1 98 ? -2.944 -3.408 3.450 1.00 98.19 98 GLY A C 1
ATOM 763 O O . GLY A 1 98 ? -3.547 -4.150 4.230 1.00 98.19 98 GLY A O 1
ATOM 764 N N . CYS A 1 99 ? -2.182 -3.890 2.468 1.00 98.44 99 CYS A N 1
ATOM 765 C CA . CYS A 1 99 ? -1.779 -5.288 2.337 1.00 98.44 99 CYS A CA 1
ATOM 766 C C . CYS A 1 99 ? -0.599 -5.398 1.372 1.00 98.44 99 CYS A C 1
ATOM 768 O O . CYS A 1 99 ? -0.748 -5.066 0.197 1.00 98.44 99 CYS A O 1
ATOM 770 N N . ASP A 1 100 ? 0.509 -5.964 1.846 1.00 97.62 100 ASP A N 1
ATOM 771 C CA . ASP A 1 100 ? 1.733 -6.084 1.049 1.00 97.62 100 ASP A CA 1
ATOM 772 C C . ASP A 1 100 ? 2.003 -7.504 0.551 1.00 97.62 100 ASP A C 1
ATOM 774 O O . ASP A 1 100 ? 3.039 -7.765 -0.046 1.00 97.62 100 ASP A O 1
ATOM 778 N N . THR A 1 101 ? 1.081 -8.450 0.751 1.00 98.19 101 THR A N 1
ATOM 779 C CA . THR A 1 101 ? 1.311 -9.873 0.440 1.00 98.19 101 THR A CA 1
ATOM 780 C C . THR A 1 101 ? 1.750 -10.117 -1.008 1.00 98.19 101 THR A C 1
ATOM 782 O O . THR A 1 101 ? 2.651 -10.918 -1.245 1.00 98.19 101 THR A O 1
ATOM 785 N N . CYS A 1 102 ? 1.173 -9.410 -1.985 1.00 97.31 102 CYS A N 1
ATOM 786 C CA . CYS A 1 102 ? 1.551 -9.559 -3.394 1.00 97.31 102 CYS A CA 1
ATOM 787 C C . CYS A 1 102 ? 2.906 -8.921 -3.754 1.00 97.31 102 CYS A C 1
ATOM 789 O O . CYS A 1 102 ? 3.448 -9.237 -4.814 1.00 97.31 102 CYS A O 1
ATOM 791 N N . GLN A 1 103 ? 3.440 -8.039 -2.903 1.00 97.25 103 GLN A N 1
ATOM 792 C CA . GLN A 1 103 ? 4.783 -7.468 -3.027 1.00 97.25 103 GLN A CA 1
ATOM 793 C C . GLN A 1 103 ? 5.803 -8.304 -2.246 1.00 97.25 103 GLN A C 1
ATOM 795 O O . GLN A 1 103 ? 6.828 -8.681 -2.803 1.00 97.25 103 GLN A O 1
ATOM 800 N N . GLN A 1 104 ? 5.507 -8.675 -0.998 1.00 96.56 104 GLN A N 1
ATOM 801 C CA . GLN A 1 104 ? 6.395 -9.472 -0.138 1.00 96.56 104 GLN A CA 1
ATOM 802 C C . GLN A 1 104 ? 6.765 -10.827 -0.752 1.00 96.56 104 GLN A C 1
ATOM 804 O O . GLN A 1 104 ? 7.876 -11.307 -0.564 1.00 96.56 104 GLN A O 1
ATOM 809 N N . LEU A 1 105 ? 5.846 -11.439 -1.504 1.00 96.00 105 LEU A N 1
ATOM 810 C CA . LEU A 1 105 ? 6.080 -12.716 -2.184 1.00 96.00 105 LEU A CA 1
ATOM 811 C C . LEU A 1 105 ? 6.658 -12.558 -3.599 1.00 96.00 105 LEU A C 1
ATOM 813 O O . LEU A 1 105 ? 6.886 -13.556 -4.279 1.00 96.00 105 LEU A O 1
ATOM 817 N N . CYS A 1 106 ? 6.859 -11.328 -4.078 1.00 96.06 106 CYS A N 1
ATOM 818 C CA . CYS A 1 106 ? 7.418 -11.082 -5.401 1.00 96.06 106 CYS A CA 1
ATOM 819 C C . CYS A 1 106 ? 8.927 -11.386 -5.395 1.00 96.06 106 CYS A C 1
ATOM 821 O O . CYS A 1 106 ? 9.663 -10.727 -4.659 1.00 96.06 106 CYS A O 1
ATOM 823 N N . PRO A 1 107 ? 9.434 -12.299 -6.249 1.00 95.38 107 PRO A N 1
ATOM 824 C CA . PRO A 1 107 ? 10.868 -12.599 -6.303 1.00 95.38 107 PRO A CA 1
ATOM 825 C C . PRO A 1 107 ? 11.738 -11.381 -6.637 1.00 95.38 107 PRO A C 1
ATOM 827 O O . PRO A 1 107 ? 12.886 -11.313 -6.215 1.00 95.38 107 PRO A O 1
ATOM 830 N N . ARG A 1 108 ? 11.174 -10.398 -7.352 1.00 95.12 108 ARG A N 1
ATOM 831 C CA . ARG A 1 108 ? 11.844 -9.144 -7.735 1.00 95.12 108 ARG A CA 1
ATOM 832 C C . ARG A 1 108 ? 12.083 -8.187 -6.563 1.00 95.12 108 ARG A C 1
ATOM 834 O O . ARG A 1 108 ? 12.789 -7.209 -6.731 1.00 95.12 108 ARG A O 1
ATOM 841 N N . ASN A 1 109 ? 11.511 -8.473 -5.395 1.00 96.75 109 ASN A N 1
ATOM 842 C CA . ASN A 1 109 ? 11.746 -7.715 -4.167 1.00 96.75 109 ASN A CA 1
ATOM 843 C C . ASN A 1 109 ? 12.778 -8.376 -3.244 1.00 96.75 109 ASN A C 1
ATOM 845 O O . ASN A 1 109 ? 13.041 -7.874 -2.152 1.00 96.75 109 ASN A O 1
ATOM 849 N N . ARG A 1 110 ? 13.343 -9.523 -3.638 1.00 94.75 110 ARG A N 1
ATOM 850 C CA . ARG A 1 110 ? 14.307 -10.242 -2.810 1.00 94.75 110 ARG A CA 1
ATOM 851 C C . ARG A 1 110 ? 15.630 -9.481 -2.767 1.00 94.75 110 ARG A C 1
ATOM 853 O O . ARG A 1 110 ? 16.253 -9.293 -3.801 1.00 94.75 110 ARG A O 1
ATOM 860 N N . GLY A 1 111 ? 16.069 -9.113 -1.565 1.00 93.19 111 GLY A N 1
ATOM 861 C CA . GLY A 1 111 ? 17.349 -8.426 -1.361 1.00 93.19 111 GLY A CA 1
ATOM 862 C C . GLY A 1 111 ? 17.340 -6.936 -1.712 1.00 93.19 111 GLY A C 1
ATOM 863 O O . GLY A 1 111 ? 18.398 -6.322 -1.676 1.00 93.19 111 GLY A O 1
ATOM 864 N N . ILE A 1 112 ? 16.176 -6.354 -2.025 1.00 94.94 112 ILE A N 1
ATOM 865 C CA . ILE A 1 112 ? 16.052 -4.910 -2.238 1.00 94.94 112 ILE A CA 1
ATOM 866 C C . ILE A 1 112 ? 16.180 -4.190 -0.897 1.00 94.94 112 ILE A C 1
ATOM 868 O O . ILE A 1 112 ? 15.453 -4.512 0.046 1.00 94.94 112 ILE A O 1
ATOM 872 N N . ASN A 1 113 ? 17.083 -3.212 -0.828 1.00 89.19 113 ASN A N 1
ATOM 873 C CA . ASN A 1 113 ? 17.183 -2.316 0.315 1.00 89.19 113 ASN A CA 1
ATOM 874 C C . ASN A 1 113 ? 16.046 -1.284 0.262 1.00 89.19 113 ASN A C 1
ATOM 876 O O . ASN A 1 113 ? 15.870 -0.608 -0.748 1.00 89.19 113 ASN A O 1
ATOM 880 N N . THR A 1 114 ? 15.279 -1.178 1.343 1.00 87.38 114 THR A N 1
ATOM 881 C CA . THR A 1 114 ? 14.173 -0.218 1.484 1.00 87.38 114 THR A CA 1
ATOM 882 C C . THR A 1 114 ? 14.453 0.845 2.545 1.00 87.38 114 THR A C 1
ATOM 884 O O . THR A 1 114 ? 13.541 1.567 2.944 1.00 87.38 114 THR A O 1
ATOM 887 N N . GLU A 1 115 ? 15.676 0.890 3.072 1.00 88.25 115 GLU A N 1
ATOM 888 C CA . GLU A 1 115 ? 16.098 1.888 4.047 1.00 88.25 115 GLU A CA 1
ATOM 889 C C . GLU A 1 115 ? 16.386 3.216 3.347 1.00 88.25 115 GLU A C 1
ATOM 891 O O . GLU A 1 115 ? 17.058 3.266 2.316 1.00 88.25 115 GLU A O 1
ATOM 896 N N . HIS A 1 116 ? 15.863 4.291 3.926 1.00 86.56 116 HIS A N 1
ATOM 897 C CA . HIS A 1 116 ? 16.084 5.654 3.474 1.00 86.56 116 HIS A CA 1
ATOM 898 C C . HIS A 1 116 ? 16.265 6.552 4.698 1.00 86.56 116 HIS A C 1
ATOM 900 O O . HIS A 1 116 ? 15.473 6.473 5.639 1.00 86.56 116 HIS A O 1
ATOM 906 N N . ASP A 1 117 ? 17.284 7.411 4.676 1.00 88.12 117 ASP A N 1
ATOM 907 C CA . ASP A 1 117 ? 17.659 8.254 5.821 1.00 88.12 117 ASP A CA 1
ATOM 908 C C . ASP A 1 117 ? 16.566 9.264 6.213 1.00 88.12 117 ASP A C 1
ATOM 910 O O . ASP A 1 117 ? 16.495 9.710 7.358 1.00 88.12 117 ASP A O 1
ATOM 914 N N . ASP A 1 118 ? 15.694 9.623 5.270 1.00 87.94 118 ASP A N 1
ATOM 915 C CA . ASP A 1 118 ? 14.568 10.537 5.460 1.00 87.94 118 ASP A CA 1
ATOM 916 C C . ASP A 1 118 ? 13.277 9.835 5.926 1.00 87.94 118 ASP A C 1
ATOM 918 O O . ASP A 1 118 ? 12.296 10.507 6.261 1.00 87.94 118 ASP A O 1
ATOM 922 N N . ILE A 1 119 ? 13.266 8.498 6.004 1.00 86.19 119 ILE A N 1
ATOM 923 C CA . ILE A 1 119 ? 12.127 7.709 6.486 1.00 86.19 119 ILE A CA 1
ATOM 924 C C . ILE A 1 119 ? 12.401 7.211 7.905 1.00 86.19 119 ILE A C 1
ATOM 926 O O . ILE A 1 119 ? 13.076 6.209 8.136 1.00 86.19 119 ILE A O 1
ATOM 930 N N . ILE A 1 120 ? 11.783 7.876 8.880 1.00 87.06 120 ILE A N 1
ATOM 931 C CA . ILE A 1 120 ? 11.844 7.465 10.284 1.00 87.06 120 ILE A CA 1
ATOM 932 C C . ILE A 1 120 ? 10.809 6.364 10.531 1.00 87.06 120 ILE A C 1
ATOM 934 O O . ILE A 1 120 ? 9.599 6.590 10.453 1.00 87.06 120 ILE A O 1
ATOM 938 N N . LEU A 1 121 ? 11.281 5.159 10.854 1.00 87.31 121 LEU A N 1
ATOM 939 C CA . LEU A 1 121 ? 10.419 4.061 11.283 1.00 87.31 121 LEU A CA 1
ATOM 940 C C . LEU A 1 121 ? 10.131 4.180 12.781 1.00 87.31 121 LEU A C 1
ATOM 942 O O . LEU A 1 121 ? 11.045 4.206 13.601 1.00 87.31 121 LEU A O 1
ATOM 946 N N . GLU A 1 122 ? 8.849 4.190 13.139 1.00 90.25 122 GLU A N 1
ATOM 947 C CA . GLU A 1 122 ? 8.373 4.230 14.525 1.00 90.25 122 GLU A CA 1
ATOM 948 C C . GLU A 1 122 ? 7.664 2.903 14.862 1.00 90.25 122 GLU A C 1
ATOM 950 O O . GLU A 1 122 ? 6.440 2.817 14.731 1.00 90.25 122 GLU A O 1
ATOM 955 N N . PRO A 1 123 ? 8.376 1.827 15.263 1.00 87.88 123 PRO A N 1
ATOM 956 C CA . PRO A 1 123 ? 7.797 0.483 15.371 1.00 87.88 123 PRO A CA 1
ATOM 957 C C . PRO A 1 123 ? 6.557 0.398 16.266 1.00 87.88 123 PRO A C 1
ATOM 959 O O . PRO A 1 123 ? 5.593 -0.282 15.916 1.00 87.88 123 PRO A O 1
ATOM 962 N N . GLU A 1 124 ? 6.545 1.130 17.381 1.00 85.62 124 GLU A N 1
ATOM 963 C CA . GLU A 1 124 ? 5.409 1.172 18.313 1.00 85.62 124 GLU A CA 1
ATOM 964 C C . GLU A 1 124 ? 4.159 1.824 17.696 1.00 85.62 124 GLU A C 1
ATOM 966 O O . GLU A 1 124 ? 3.027 1.469 18.033 1.00 85.62 124 GLU A O 1
ATOM 971 N N . VAL A 1 125 ? 4.351 2.748 16.751 1.00 91.44 125 VAL A N 1
ATOM 972 C CA . VAL A 1 125 ? 3.270 3.399 16.000 1.00 91.44 125 VAL A CA 1
ATOM 973 C C . VAL A 1 125 ? 2.854 2.529 14.808 1.00 91.44 125 VAL A C 1
ATOM 975 O O . VAL A 1 125 ? 1.663 2.358 14.552 1.00 91.44 125 VAL A O 1
ATOM 978 N N . LEU A 1 126 ? 3.814 1.929 14.099 1.00 92.75 126 LEU A N 1
ATOM 979 C CA . LEU A 1 126 ? 3.580 1.111 12.903 1.00 92.75 126 LEU A CA 1
ATOM 980 C C . LEU A 1 126 ? 2.999 -0.278 13.222 1.00 92.75 126 LEU A C 1
ATOM 982 O O . LEU A 1 126 ? 2.320 -0.872 12.383 1.00 92.75 126 LEU A O 1
ATOM 986 N N . LYS A 1 127 ? 3.212 -0.787 14.442 1.00 94.75 127 LYS A N 1
ATOM 987 C CA . LYS A 1 127 ? 2.670 -2.060 14.939 1.00 94.75 127 LYS A CA 1
ATOM 988 C C . LYS A 1 127 ? 1.992 -1.868 16.306 1.00 94.75 127 LYS A C 1
ATOM 990 O O . LYS A 1 127 ? 2.461 -2.395 17.317 1.00 94.75 127 LYS A O 1
ATOM 995 N N . PRO A 1 128 ? 0.872 -1.127 16.360 1.00 95.00 128 PRO A N 1
ATOM 996 C CA . PRO A 1 128 ? 0.273 -0.719 17.620 1.00 95.00 128 PRO A CA 1
ATOM 997 C C . PRO A 1 128 ? -0.401 -1.889 18.339 1.00 95.00 128 PRO A C 1
ATOM 999 O O . PRO A 1 128 ? -0.942 -2.815 17.726 1.00 95.00 128 PRO A O 1
ATOM 1002 N N . ARG A 1 129 ? -0.460 -1.809 19.672 1.00 95.19 129 ARG A N 1
ATOM 1003 C CA . ARG A 1 129 ? -1.291 -2.718 20.473 1.00 95.19 129 ARG A CA 1
ATOM 1004 C C . ARG A 1 129 ? -2.770 -2.490 20.147 1.00 95.19 129 ARG A C 1
ATOM 1006 O O . ARG A 1 129 ? -3.258 -1.362 20.193 1.00 95.19 129 ARG A O 1
ATOM 1013 N N . LEU A 1 130 ? -3.502 -3.574 19.887 1.00 96.88 130 LEU A N 1
ATOM 1014 C CA . LEU A 1 130 ? -4.889 -3.497 19.412 1.00 96.88 130 LEU A CA 1
ATOM 1015 C C . LEU A 1 130 ? -5.860 -2.960 20.473 1.00 96.88 130 LEU A C 1
ATOM 1017 O O . LEU A 1 130 ? -6.681 -2.101 20.173 1.00 96.88 130 LEU A O 1
ATOM 1021 N N . VAL A 1 131 ? -5.757 -3.419 21.724 1.00 96.94 131 VAL A N 1
ATOM 1022 C CA . VAL A 1 131 ? -6.704 -3.038 22.790 1.00 96.94 131 VAL A CA 1
ATOM 1023 C C . VAL A 1 131 ? -6.654 -1.535 23.127 1.00 96.94 131 VAL A C 1
ATOM 1025 O O . VAL A 1 131 ? -7.721 -0.921 23.186 1.00 96.94 131 VAL A O 1
ATOM 1028 N N . PRO A 1 132 ? -5.477 -0.893 23.305 1.00 96.06 132 PRO A N 1
ATOM 1029 C CA . PRO A 1 132 ? -5.405 0.559 23.493 1.00 96.06 132 PRO A CA 1
ATOM 1030 C C . PRO A 1 132 ? -5.996 1.357 22.326 1.00 96.06 132 PRO A C 1
ATOM 1032 O O . PRO A 1 132 ? -6.714 2.331 22.551 1.00 96.06 132 PRO A O 1
ATOM 1035 N N . LEU A 1 133 ? -5.775 0.905 21.087 1.00 96.31 133 LEU A N 1
ATOM 1036 C CA . LEU A 1 133 ? -6.269 1.565 19.876 1.00 96.31 133 LEU A CA 1
ATOM 1037 C C . LEU A 1 133 ? -7.801 1.697 19.858 1.00 96.31 133 LEU A C 1
ATOM 1039 O O . LEU A 1 133 ? -8.336 2.692 19.364 1.00 96.31 133 LEU A O 1
ATOM 1043 N N . LEU A 1 134 ? -8.522 0.735 20.444 1.00 97.12 134 LEU A N 1
ATOM 1044 C CA . LEU A 1 134 ? -9.987 0.770 20.552 1.00 97.12 134 LEU A CA 1
ATOM 1045 C C . LEU A 1 134 ? -10.499 1.876 21.485 1.00 97.12 134 LEU A C 1
ATOM 1047 O O . LEU A 1 134 ? -11.626 2.338 21.315 1.00 97.12 134 LEU A O 1
ATOM 1051 N N . LYS A 1 135 ? -9.681 2.325 22.443 1.00 96.81 135 LYS A N 1
ATOM 1052 C CA . LYS A 1 135 ? -10.060 3.321 23.458 1.00 96.81 135 LYS A CA 1
ATOM 1053 C C . LYS A 1 135 ? -9.638 4.750 23.110 1.00 96.81 135 LYS A C 1
ATOM 1055 O O . LYS A 1 135 ? -10.072 5.679 23.781 1.00 96.81 135 LYS A O 1
ATOM 1060 N N . MET A 1 136 ? -8.837 4.944 22.061 1.00 97.00 136 MET A N 1
ATOM 1061 C CA . MET A 1 136 ? -8.322 6.268 21.699 1.00 97.00 136 MET A CA 1
ATOM 1062 C C . MET A 1 136 ? -9.433 7.243 21.304 1.00 97.00 136 MET A C 1
ATOM 1064 O O . MET A 1 136 ? -10.313 6.940 20.490 1.00 97.00 136 MET A O 1
ATOM 1068 N N . SER A 1 137 ? -9.342 8.469 21.805 1.00 97.56 137 SER A N 1
ATOM 1069 C CA . SER A 1 137 ? -10.097 9.634 21.352 1.00 97.56 137 SER A CA 1
ATOM 1070 C C . SER A 1 137 ? -9.668 10.075 19.944 1.00 97.56 137 SER A C 1
ATOM 1072 O O . SER A 1 137 ? -8.668 9.626 19.386 1.00 97.56 137 SER A O 1
ATOM 1074 N N . ASN A 1 138 ? -10.448 10.965 19.321 1.00 97.44 138 ASN A N 1
ATOM 1075 C CA . ASN A 1 138 ? -10.061 11.539 18.024 1.00 97.44 138 ASN A CA 1
ATOM 1076 C C . ASN A 1 138 ? -8.791 12.398 18.132 1.00 97.44 138 ASN A C 1
ATOM 1078 O O . ASN A 1 138 ? -7.991 12.410 17.200 1.00 97.44 138 ASN A O 1
ATOM 1082 N N . LYS A 1 139 ? -8.614 13.099 19.262 1.00 98.06 139 LYS A N 1
ATOM 1083 C CA . LYS A 1 139 ? -7.443 13.942 19.525 1.00 98.06 139 LYS A CA 1
ATOM 1084 C C . LYS A 1 139 ? -6.183 13.091 19.662 1.00 98.06 139 LYS A C 1
ATOM 1086 O O . LYS A 1 139 ? -5.207 13.366 18.979 1.00 98.06 139 LYS A O 1
ATOM 1091 N N . GLU A 1 140 ? -6.234 12.033 20.471 1.00 97.88 140 GLU A N 1
ATOM 1092 C CA . GLU A 1 140 ? -5.109 11.101 20.630 1.00 97.88 140 GLU A CA 1
ATOM 1093 C C . GLU A 1 140 ? -4.750 10.445 19.298 1.00 97.88 140 GLU A C 1
ATOM 1095 O O . GLU A 1 140 ? -3.596 10.487 18.897 1.00 97.88 140 GLU A O 1
ATOM 1100 N N . PHE A 1 141 ? -5.734 9.925 18.552 1.00 97.88 141 PHE A N 1
ATOM 1101 C CA . PHE A 1 141 ? -5.456 9.304 17.255 1.00 97.88 141 PHE A CA 1
ATOM 1102 C C . PHE A 1 141 ? -4.788 10.277 16.274 1.00 97.88 141 PHE A C 1
ATOM 1104 O O . PHE A 1 141 ? -3.834 9.906 15.598 1.00 97.88 141 PHE A O 1
ATOM 1111 N N . LYS A 1 142 ? -5.273 11.525 16.196 1.00 97.56 142 LYS A N 1
ATOM 1112 C CA . LYS A 1 142 ? -4.683 12.548 15.322 1.00 97.56 142 LYS A CA 1
ATOM 1113 C C . LYS A 1 142 ? -3.253 12.890 15.744 1.00 97.56 142 LYS A C 1
ATOM 1115 O O . LYS A 1 142 ? -2.402 13.025 14.876 1.00 97.56 142 LYS A O 1
ATOM 1120 N N . ASN A 1 143 ? -3.000 13.016 17.043 1.00 97.12 143 ASN A N 1
ATOM 1121 C CA . ASN A 1 143 ? -1.673 13.340 17.559 1.00 97.12 143 ASN A CA 1
ATOM 1122 C C . ASN A 1 143 ? -0.670 12.195 17.351 1.00 97.12 143 ASN A C 1
ATOM 1124 O O . ASN A 1 143 ? 0.496 12.470 17.110 1.00 97.12 143 ASN A O 1
ATOM 1128 N N . THR A 1 144 ? -1.112 10.937 17.439 1.00 96.06 144 THR A N 1
ATOM 1129 C CA . THR A 1 144 ? -0.231 9.762 17.325 1.00 96.06 144 THR A CA 1
ATOM 1130 C C . THR A 1 144 ? -0.025 9.290 15.888 1.00 96.06 144 THR A C 1
ATOM 1132 O O . THR A 1 144 ? 1.070 8.865 15.552 1.00 96.06 144 THR A O 1
ATOM 1135 N N . TYR A 1 145 ? -1.061 9.317 15.044 1.00 96.75 145 TYR A N 1
ATOM 1136 C CA . TYR A 1 145 ? -1.014 8.713 13.704 1.00 96.75 145 TYR A CA 1
ATOM 1137 C C . TYR A 1 145 ? -1.224 9.716 12.569 1.00 96.75 145 TYR A C 1
ATOM 1139 O O . TYR A 1 145 ? -1.176 9.326 11.406 1.00 96.75 145 TYR A O 1
ATOM 1147 N N . GLY A 1 146 ? -1.519 10.985 12.866 1.00 96.19 146 GLY A N 1
ATOM 1148 C CA . GLY A 1 146 ? -1.975 11.958 11.869 1.00 96.19 146 GLY A CA 1
ATOM 1149 C C . GLY A 1 146 ? -0.970 12.272 10.759 1.00 96.19 146 GLY A C 1
ATOM 1150 O O . GLY A 1 146 ? -1.387 12.733 9.700 1.00 96.19 146 GLY A O 1
ATOM 1151 N N . HIS A 1 147 ? 0.318 12.008 10.981 1.00 94.31 147 HIS A N 1
ATOM 1152 C CA . HIS A 1 147 ? 1.384 12.147 9.986 1.00 94.31 147 HIS A CA 1
ATOM 1153 C C . HIS A 1 147 ? 1.499 10.946 9.042 1.00 94.31 147 HIS A C 1
ATOM 1155 O O . HIS A 1 147 ? 2.126 11.053 7.992 1.00 94.31 147 HIS A O 1
ATOM 1161 N N . LEU A 1 148 ? 0.883 9.809 9.374 1.00 95.00 148 LEU A N 1
ATOM 1162 C CA . LEU A 1 148 ? 0.930 8.608 8.548 1.00 95.00 148 LEU A CA 1
ATOM 1163 C C . LEU A 1 148 ? -0.137 8.642 7.455 1.00 95.00 148 LEU A C 1
ATOM 1165 O O . LEU A 1 148 ? -1.304 8.954 7.703 1.00 95.00 148 LEU A O 1
ATOM 1169 N N . ALA A 1 149 ? 0.219 8.164 6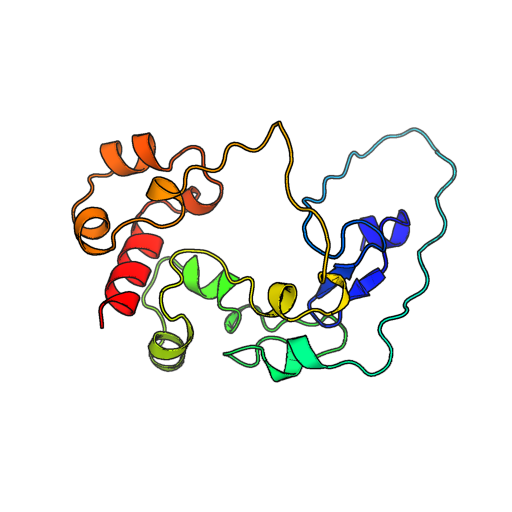.260 1.00 95.00 149 ALA A N 1
ATOM 1170 C CA . ALA A 1 149 ? -0.725 8.015 5.150 1.00 95.00 149 ALA A CA 1
ATOM 1171 C C . ALA A 1 149 ? -1.964 7.182 5.539 1.00 95.00 149 ALA A C 1
ATOM 1173 O O . ALA A 1 149 ? -3.083 7.491 5.134 1.00 95.00 149 ALA A O 1
ATOM 1174 N N . GLY A 1 150 ? -1.789 6.164 6.392 1.00 96.12 150 GLY A N 1
ATOM 1175 C CA . GLY A 1 150 ? -2.874 5.305 6.875 1.00 96.12 150 GLY A CA 1
ATOM 1176 C C . GLY A 1 150 ? -3.975 6.023 7.663 1.00 96.12 150 GLY A C 1
ATOM 1177 O O . GLY A 1 150 ? -5.099 5.525 7.747 1.00 96.12 150 GLY A O 1
ATOM 1178 N N . ALA A 1 151 ? -3.701 7.216 8.196 1.00 96.94 151 ALA A N 1
ATOM 1179 C CA . ALA A 1 151 ? -4.654 7.982 8.990 1.00 96.94 151 ALA A CA 1
ATOM 1180 C C . ALA A 1 151 ? -5.664 8.790 8.157 1.00 96.94 151 ALA A C 1
ATOM 1182 O O . ALA A 1 151 ? -6.593 9.364 8.732 1.00 96.94 151 ALA A O 1
ATOM 1183 N N . TRP A 1 152 ? -5.560 8.804 6.821 1.00 97.50 152 TRP A N 1
ATOM 1184 C CA . TRP A 1 152 ? -6.379 9.655 5.942 1.00 97.50 152 TRP A CA 1
ATOM 1185 C C . TRP A 1 152 ? -7.902 9.442 6.068 1.00 97.50 152 TRP A C 1
ATOM 1187 O O . TRP A 1 152 ? -8.695 10.335 5.763 1.00 97.50 152 TRP A O 1
ATOM 1197 N N . ARG A 1 153 ? -8.346 8.267 6.544 1.00 97.12 153 ARG A N 1
ATOM 1198 C CA . ARG A 1 153 ? -9.770 7.947 6.797 1.00 97.12 153 ARG A CA 1
ATOM 1199 C C . ARG A 1 153 ? -10.205 8.117 8.249 1.00 97.12 153 ARG A C 1
ATOM 1201 O O . ARG A 1 153 ? -11.368 7.837 8.563 1.00 97.12 153 ARG A O 1
ATOM 1208 N N . GLY A 1 154 ? -9.310 8.586 9.111 1.00 96.75 154 GLY A N 1
ATOM 1209 C CA . GLY A 1 154 ? -9.493 8.621 10.554 1.00 96.75 154 GLY A CA 1
ATOM 1210 C C . GLY A 1 154 ? -9.497 7.227 11.185 1.00 96.75 154 GLY A C 1
ATOM 1211 O O . GLY A 1 154 ? -9.297 6.208 10.527 1.00 96.75 154 GLY A O 1
ATOM 1212 N N . LYS A 1 155 ? -9.772 7.177 12.490 1.00 97.56 155 LYS A N 1
ATOM 1213 C CA . LYS A 1 155 ? -9.608 5.961 13.299 1.00 97.56 155 LYS A CA 1
ATOM 1214 C C . LYS A 1 155 ? -10.634 4.854 13.053 1.00 97.56 155 LYS A C 1
ATOM 1216 O O . LYS A 1 155 ? -10.359 3.706 13.374 1.00 97.56 155 LYS A O 1
ATOM 1221 N N . LYS A 1 156 ? -11.823 5.167 12.520 1.00 98.00 156 LYS A N 1
ATOM 1222 C CA . LYS A 1 156 ? -12.946 4.207 12.474 1.00 98.00 156 LYS A CA 1
ATOM 1223 C C . LYS A 1 156 ? -12.625 2.920 11.689 1.00 98.00 156 LYS A C 1
ATOM 1225 O O . LYS A 1 156 ? -12.852 1.850 12.250 1.00 98.00 156 LYS A O 1
ATOM 1230 N N . PRO A 1 157 ? -12.086 2.966 10.450 1.00 98.19 157 PRO A N 1
ATOM 1231 C CA . PRO A 1 157 ? -11.717 1.742 9.731 1.00 98.19 157 PRO A CA 1
ATOM 1232 C C . PRO A 1 157 ? -10.626 0.948 10.454 1.00 98.19 157 PRO A C 1
ATOM 1234 O O . PRO A 1 157 ? -10.726 -0.268 10.567 1.00 98.19 157 PRO A O 1
ATOM 1237 N N . ILE A 1 158 ? -9.634 1.641 11.015 1.00 98.19 158 ILE A N 1
ATOM 1238 C CA . ILE A 1 158 ? -8.534 1.032 11.768 1.00 98.19 158 ILE A CA 1
ATOM 1239 C C . ILE A 1 158 ? -9.051 0.323 13.029 1.00 98.19 158 ILE A C 1
ATOM 1241 O O . ILE A 1 158 ? -8.717 -0.835 13.254 1.00 98.19 158 ILE A O 1
ATOM 1245 N N . GLN A 1 159 ? -9.921 0.965 13.815 1.00 97.94 159 GLN A N 1
ATOM 1246 C CA . GLN A 1 159 ? -10.542 0.366 15.002 1.00 97.94 159 GLN A CA 1
ATOM 1247 C C . GLN A 1 159 ? -11.431 -0.828 14.638 1.00 97.94 159 GLN A C 1
ATOM 1249 O O . GLN A 1 159 ? -11.372 -1.857 15.303 1.00 97.94 159 GLN A O 1
ATOM 1254 N N . ARG A 1 160 ? -12.203 -0.741 13.546 1.00 98.19 160 ARG A N 1
ATOM 1255 C CA . ARG A 1 160 ? -12.954 -1.890 13.016 1.00 98.19 160 ARG A CA 1
ATOM 1256 C C . ARG A 1 160 ? -12.017 -3.055 12.688 1.00 98.19 160 ARG A C 1
ATOM 1258 O O . ARG A 1 160 ? -12.312 -4.186 13.054 1.00 98.19 160 ARG A O 1
ATOM 1265 N N . ASN A 1 161 ? -10.901 -2.790 12.013 1.00 98.44 161 ASN A N 1
ATOM 1266 C CA . ASN A 1 161 ? -9.934 -3.830 11.657 1.00 98.44 161 ASN A CA 1
ATOM 1267 C C . ASN A 1 161 ? -9.253 -4.411 12.902 1.00 98.44 161 ASN A C 1
ATOM 1269 O O . ASN A 1 161 ? -9.027 -5.612 12.951 1.00 98.44 161 ASN A O 1
ATOM 1273 N N . ALA A 1 162 ? -9.003 -3.597 13.931 1.00 98.12 162 ALA A N 1
ATOM 1274 C CA . ALA A 1 162 ? -8.489 -4.066 15.215 1.00 98.12 162 ALA A CA 1
ATOM 1275 C C . ALA A 1 162 ? -9.481 -4.988 15.943 1.00 98.12 162 ALA A C 1
ATOM 1277 O O . ALA A 1 162 ? -9.054 -5.980 16.519 1.00 98.12 162 ALA A O 1
ATOM 1278 N N . ILE A 1 163 ? -10.790 -4.708 15.876 1.00 97.81 163 ILE A N 1
ATOM 1279 C CA . ILE A 1 163 ? -11.829 -5.615 16.397 1.00 97.81 163 ILE A CA 1
ATOM 1280 C C . ILE A 1 163 ? -11.797 -6.948 15.645 1.00 97.81 163 ILE A C 1
ATOM 1282 O O . ILE A 1 163 ? -11.797 -7.995 16.276 1.00 97.81 163 ILE A O 1
ATOM 1286 N N . VAL A 1 164 ? -11.732 -6.914 14.309 1.00 97.50 164 VAL A N 1
ATOM 1287 C CA . VAL A 1 164 ? -11.651 -8.136 13.488 1.00 97.50 164 VAL A CA 1
ATOM 1288 C C . VAL A 1 164 ? -10.374 -8.927 13.780 1.00 97.50 164 VAL A C 1
ATOM 1290 O O . VAL A 1 164 ? -10.420 -10.145 13.810 1.00 97.50 164 VAL A O 1
ATOM 1293 N N . ALA A 1 165 ? -9.253 -8.252 14.027 1.00 97.44 165 ALA A N 1
ATOM 1294 C CA . ALA A 1 165 ? -7.978 -8.887 14.349 1.00 97.44 165 ALA A CA 1
ATOM 1295 C C . ALA A 1 165 ? -7.920 -9.504 15.761 1.00 97.44 165 ALA A C 1
ATOM 1297 O O . ALA A 1 165 ? -7.030 -10.309 16.025 1.00 97.44 165 ALA A O 1
ATOM 1298 N N . LEU A 1 166 ? -8.810 -9.090 16.669 1.00 96.88 166 LEU A N 1
ATOM 1299 C CA . LEU A 1 166 ? -8.936 -9.634 18.027 1.00 96.88 166 LEU A CA 1
ATOM 1300 C C . LEU A 1 166 ? -9.941 -10.793 18.124 1.00 96.88 166 LEU A C 1
ATOM 1302 O O . LEU A 1 166 ? -10.002 -11.424 19.178 1.00 96.88 166 LEU A O 1
ATOM 1306 N N . ALA A 1 167 ? -10.741 -11.015 17.079 1.00 91.88 167 ALA A N 1
ATOM 1307 C CA . ALA A 1 167 ? -11.753 -12.066 17.003 1.00 91.88 167 ALA A CA 1
ATOM 1308 C C . ALA A 1 167 ? -11.151 -13.383 16.500 1.00 91.88 167 ALA A C 1
ATOM 1310 O O . ALA A 1 167 ? -11.583 -14.437 17.015 1.00 91.88 167 ALA A O 1
#

Solvent-accessible surface area (backbone atoms only — not comparable to full-atom values): 10261 Å² total; per-residue (Å²): 104,72,56,28,57,56,35,61,15,25,77,32,52,73,52,44,54,38,23,91,77,52,15,61,78,70,88,86,86,87,82,92,73,91,70,87,69,85,80,53,67,57,42,79,80,80,70,78,87,72,51,63,33,38,77,64,31,83,62,57,18,38,77,40,91,37,38,68,47,54,92,49,26,51,41,51,57,31,64,42,89,68,86,76,58,72,91,48,50,82,58,49,50,80,43,41,62,48,68,56,66,47,54,76,60,31,76,68,45,66,88,50,82,83,83,50,96,90,61,84,82,52,65,70,72,78,61,55,66,53,73,65,56,67,69,56,52,74,66,55,46,45,74,74,39,55,89,44,79,80,37,79,76,46,65,63,26,36,37,52,29,36,54,51,46,73,105

Sec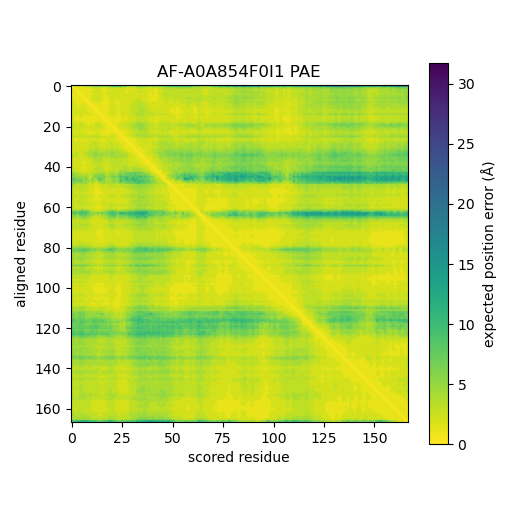ondary structure (DSSP, 8-state):
-HHHHTTS-EE-TTSSEEBTTTBT---------SS-PPPPPPPPP--TT--HHHHT-TT--EEETTEE-GGG-HHHHTT-SSPPPHHHHHHHTT-SS---HHHHT-GGGTT-----TT----HHHHS--HHHHHH--HHHHH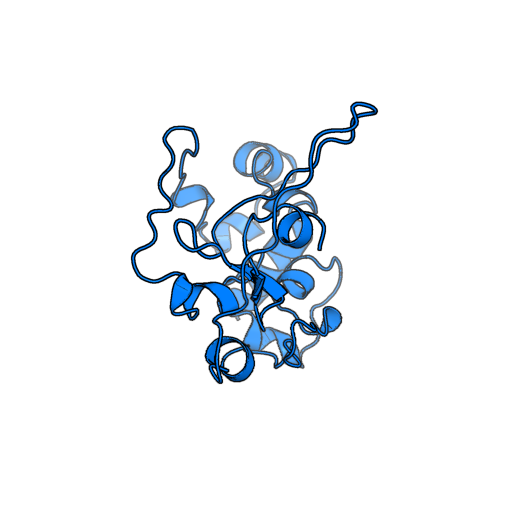HHHTTSGGGGG-HHHHHHHHHHHH-

Foldseek 3Di:
DVCQQQQQADADLQQAGQHQQAGRLDDDDDDDDPDPDDGDDGDDDPLPPDCQLQVFQLQSQRPTPNHGVLVSHLQNQLLDQDDRPPVCLVRNALDLHGDCSSVVRDPSNPPHDNDDPPDDDDPCLVPDDLPVLLVDDQVRQCVRCVPPPRCPSHSRSSNSSSVSNVD

Mean predicted aligned error: 3.54 Å

Sequence (167 aa):
SVAERAGLGFAGKNGFIINEELGTWRYLGVMLVSIPFKPDDPVIDSRGDCYICVDRCPTGALVGNGQLHSQKCISFLTQTKGYLKDEYRYKIGNRLYGCDTCQQLCPRNRGINTEHDDIILEPEVLKPRLVPLLKMSNKEFKNTYGHLAGAWRGKKPIQRNAIVALA

Radius of gyration: 18.24 Å; Cα contacts (8 Å, |Δi|>4): 221; chains: 1; bounding box: 37×40×49 Å